Protein AF-A0A255PLA5-F1 (afdb_monomer_lite)

Sequence (132 aa):
MHLSRSEPSGYFLATNGGVGMNFAHRCAHGSPAFSLHLYDERDFPPKDIAILLYSCLAPELFGVALAHMELAGGSEAGAEFVKEMFAARDRAREALLAHLAERRDPDAPCCEAGARSQGREHTCGRSTGSPS

pLDDT: mean 73.75, std 20.61, range [28.98, 97.69]

Radius of gyration: 19.81 Å; chains: 1; bounding box: 60×33×54 Å

Structure (mmCIF, N/CA/C/O backbone):
data_AF-A0A255PLA5-F1
#
_entry.id   AF-A0A255PLA5-F1
#
loop_
_atom_site.group_PDB
_atom_site.id
_atom_site.type_symbol
_atom_site.label_atom_id
_atom_site.label_alt_id
_atom_site.label_comp_id
_atom_site.label_asym_id
_atom_site.label_entity_id
_atom_site.label_seq_id
_atom_site.pdbx_PDB_ins_code
_atom_site.Cartn_x
_atom_site.Cartn_y
_atom_site.Cartn_z
_atom_site.occupancy
_atom_site.B_iso_or_equiv
_atom_site.auth_seq_id
_atom_site.auth_comp_id
_atom_site.auth_asym_id
_atom_site.auth_atom_id
_atom_site.pdbx_PDB_model_num
ATOM 1 N N . MET A 1 1 ? -16.011 -12.693 -17.693 1.00 34.03 1 MET A N 1
ATOM 2 C CA . MET A 1 1 ? -15.014 -11.810 -17.054 1.00 34.03 1 MET A CA 1
ATOM 3 C C . MET A 1 1 ? -13.641 -12.341 -17.436 1.00 34.03 1 MET A C 1
ATOM 5 O O . MET A 1 1 ? -13.256 -13.393 -16.951 1.00 34.03 1 MET A O 1
ATOM 9 N N . HIS A 1 2 ? -12.983 -11.717 -18.413 1.00 28.98 2 HIS A N 1
ATOM 10 C CA . HIS A 1 2 ? -11.664 -12.149 -18.880 1.00 28.98 2 HIS A CA 1
ATOM 11 C C . HIS A 1 2 ? -10.612 -11.565 -17.930 1.00 28.98 2 HIS A C 1
ATOM 13 O O . HIS A 1 2 ? -10.473 -10.348 -17.852 1.00 28.98 2 HIS A O 1
ATOM 19 N N . LEU A 1 3 ? -9.904 -12.415 -17.188 1.00 29.64 3 LEU A N 1
ATOM 20 C CA . LEU A 1 3 ? -8.711 -12.011 -16.445 1.00 29.64 3 LEU A CA 1
ATOM 21 C C . LEU A 1 3 ? -7.558 -11.919 -17.449 1.00 29.64 3 LEU A C 1
ATOM 23 O O . LEU A 1 3 ? -6.970 -12.930 -17.826 1.00 29.64 3 LEU A O 1
ATOM 27 N N . SER A 1 4 ? -7.285 -10.719 -17.955 1.00 36.41 4 SER A N 1
ATOM 28 C CA . SER A 1 4 ? -6.067 -10.445 -18.717 1.00 36.41 4 SER A CA 1
ATOM 29 C C . SER A 1 4 ? -4.919 -10.230 -17.736 1.00 36.41 4 SER A C 1
ATOM 31 O O . SER A 1 4 ? -4.997 -9.346 -16.883 1.00 36.41 4 SER A O 1
ATOM 33 N N . ARG A 1 5 ? -3.860 -11.032 -17.859 1.00 42.69 5 ARG A N 1
ATOM 34 C CA . ARG A 1 5 ? -2.615 -10.875 -17.101 1.00 42.69 5 ARG A CA 1
ATOM 35 C C . ARG A 1 5 ? -1.985 -9.534 -17.507 1.00 42.69 5 ARG A C 1
ATOM 37 O O . ARG A 1 5 ? -1.457 -9.417 -18.607 1.00 42.69 5 ARG A O 1
ATOM 44 N N . SER A 1 6 ? -2.136 -8.504 -16.678 1.00 45.19 6 SER A N 1
ATOM 45 C CA . SER A 1 6 ? -1.539 -7.187 -16.911 1.00 45.19 6 SER A CA 1
ATOM 46 C C . SER A 1 6 ? -0.197 -7.124 -16.191 1.00 45.19 6 SER A C 1
ATOM 48 O O . SER A 1 6 ? -0.165 -7.112 -14.961 1.00 45.19 6 SER A O 1
ATOM 50 N N . GLU A 1 7 ? 0.902 -7.091 -16.936 1.00 47.72 7 GLU A N 1
ATOM 51 C CA . GLU A 1 7 ? 2.220 -6.829 -16.358 1.00 47.72 7 GLU A CA 1
ATOM 52 C C . GLU A 1 7 ? 2.336 -5.329 -16.028 1.00 47.72 7 GLU A C 1
ATOM 54 O O . GLU A 1 7 ? 2.035 -4.487 -16.882 1.00 47.72 7 GLU A O 1
ATOM 59 N N . PRO A 1 8 ? 2.714 -4.943 -14.797 1.00 46.84 8 PRO A N 1
ATOM 60 C CA . PRO A 1 8 ? 2.966 -3.544 -14.476 1.00 46.84 8 PRO A CA 1
ATOM 61 C C . PRO A 1 8 ? 4.196 -3.028 -15.226 1.00 46.84 8 PRO A C 1
ATOM 63 O O . PRO A 1 8 ? 5.148 -3.762 -15.472 1.00 46.84 8 PRO A O 1
ATOM 66 N N . SER A 1 9 ? 4.242 -1.719 -15.485 1.00 52.19 9 SER A N 1
ATOM 67 C CA . SER A 1 9 ? 5.386 -1.042 -16.122 1.00 52.19 9 SER A CA 1
ATOM 68 C C . SER A 1 9 ? 6.676 -1.027 -15.275 1.00 52.19 9 SER A C 1
ATOM 70 O O . SER A 1 9 ? 7.675 -0.433 -15.670 1.00 52.19 9 SER A O 1
ATOM 72 N N . GLY A 1 10 ? 6.655 -1.661 -14.101 1.00 48.09 10 GLY A N 1
ATOM 73 C CA . GLY A 1 10 ? 7.761 -1.806 -13.161 1.00 48.09 10 GLY A CA 1
ATOM 74 C C . GLY A 1 10 ? 7.214 -2.209 -11.794 1.00 48.09 10 GLY A C 1
ATOM 75 O O . GLY A 1 10 ? 6.350 -1.517 -11.255 1.00 48.09 10 GLY A O 1
ATOM 76 N N . TYR A 1 11 ? 7.677 -3.331 -11.247 1.00 49.59 11 TYR A N 1
ATOM 77 C CA . TYR A 1 11 ? 7.359 -3.752 -9.884 1.00 49.59 11 TYR A CA 1
ATOM 78 C C . TYR A 1 11 ? 8.604 -3.606 -9.008 1.00 49.59 11 TYR A C 1
ATOM 80 O O . TYR A 1 11 ? 9.718 -3.896 -9.442 1.00 49.59 11 TYR A O 1
ATOM 88 N N . PHE A 1 12 ? 8.412 -3.144 -7.776 1.00 45.91 12 PHE A N 1
ATOM 89 C CA . PHE A 1 12 ? 9.437 -3.177 -6.739 1.00 45.91 12 PHE A CA 1
ATOM 90 C C . PHE A 1 12 ? 9.125 -4.343 -5.795 1.00 45.91 12 PHE A C 1
ATOM 92 O O . PHE A 1 12 ? 8.002 -4.419 -5.298 1.00 45.91 12 PHE A O 1
ATOM 99 N N . LEU A 1 13 ? 10.079 -5.257 -5.585 1.00 49.34 13 LEU A N 1
ATOM 100 C CA . LEU A 1 13 ? 9.915 -6.434 -4.724 1.00 49.34 13 LEU A CA 1
ATOM 101 C C . LEU A 1 13 ? 10.303 -6.117 -3.275 1.00 49.34 13 LEU A C 1
ATOM 103 O O . LEU A 1 13 ? 11.430 -5.715 -3.002 1.00 49.34 13 LEU A O 1
ATOM 107 N N . ALA A 1 14 ? 9.394 -6.383 -2.344 1.00 52.66 14 ALA A N 1
ATOM 108 C CA . ALA A 1 14 ? 9.645 -6.461 -0.912 1.00 52.66 14 ALA A CA 1
ATOM 109 C C . ALA A 1 14 ? 9.312 -7.884 -0.430 1.00 52.66 14 ALA A C 1
ATOM 111 O O . ALA A 1 14 ? 8.147 -8.265 -0.442 1.00 52.66 14 ALA A O 1
ATOM 112 N N . THR A 1 15 ? 10.335 -8.650 -0.035 1.00 58.88 15 THR A N 1
ATOM 113 C CA . THR A 1 15 ? 10.335 -10.014 0.555 1.00 58.88 15 THR A CA 1
ATOM 114 C C . THR A 1 15 ? 9.446 -11.094 -0.091 1.00 58.88 15 THR A C 1
ATOM 116 O O . THR A 1 15 ? 9.996 -12.108 -0.472 1.00 58.88 15 THR A O 1
ATOM 119 N N . ASN A 1 16 ? 8.127 -10.908 -0.231 1.00 64.12 16 ASN A N 1
ATOM 120 C CA . ASN A 1 16 ? 7.173 -11.822 -0.893 1.00 64.12 16 ASN A CA 1
ATOM 121 C C . ASN A 1 16 ? 6.027 -11.100 -1.632 1.00 64.12 16 ASN A C 1
ATOM 123 O O . ASN A 1 16 ? 5.006 -11.690 -1.987 1.00 64.12 16 ASN A O 1
ATOM 127 N N . GLY A 1 17 ? 6.167 -9.800 -1.870 1.00 75.00 17 GLY A N 1
ATOM 128 C CA . GLY A 1 17 ? 5.191 -9.026 -2.617 1.00 75.00 17 GLY A CA 1
ATOM 129 C C . GLY A 1 17 ? 5.828 -7.843 -3.320 1.00 75.00 17 GLY A C 1
ATOM 130 O O . GLY A 1 17 ? 6.984 -7.505 -3.091 1.00 75.00 17 GLY A O 1
ATOM 131 N N . GLY A 1 18 ? 5.080 -7.201 -4.201 1.00 80.44 18 GLY A N 1
ATOM 132 C CA . GLY A 1 18 ? 5.521 -5.985 -4.857 1.00 80.44 18 GLY A CA 1
ATOM 133 C C 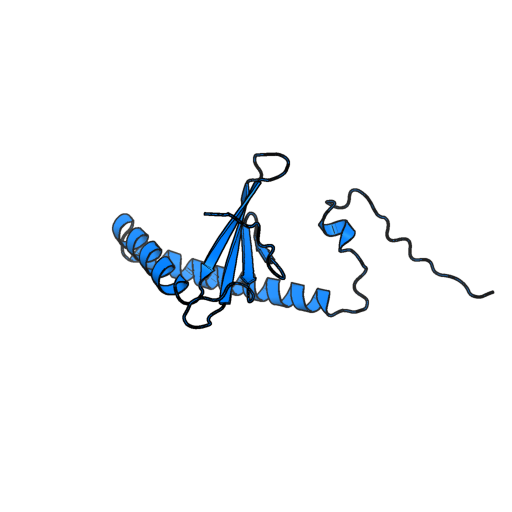. GLY A 1 18 ? 4.361 -5.080 -5.203 1.00 80.44 18 GLY A C 1
ATOM 134 O O . GLY A 1 18 ? 3.223 -5.525 -5.335 1.00 80.44 18 GLY A O 1
ATOM 135 N N . VAL A 1 19 ? 4.647 -3.792 -5.350 1.00 87.00 19 VAL A N 1
ATOM 136 C CA . VAL A 1 19 ? 3.659 -2.825 -5.824 1.00 87.00 19 VAL A CA 1
ATOM 137 C C . VAL A 1 19 ? 4.252 -1.962 -6.927 1.00 87.00 19 VAL A C 1
ATOM 139 O O . VAL A 1 19 ? 5.414 -1.561 -6.866 1.00 87.00 19 VAL A O 1
ATOM 142 N N . GLY A 1 20 ? 3.446 -1.692 -7.948 1.00 86.81 20 GLY A N 1
ATOM 143 C CA . GLY A 1 20 ? 3.768 -0.775 -9.035 1.00 86.81 20 GLY A CA 1
ATOM 144 C C . GLY A 1 20 ? 2.567 0.086 -9.407 1.00 86.81 20 GLY A C 1
ATOM 145 O O . GLY A 1 20 ? 1.424 -0.269 -9.131 1.00 86.81 20 GLY A O 1
ATOM 146 N N . MET A 1 21 ? 2.815 1.222 -10.054 1.00 87.62 21 MET A N 1
ATOM 147 C CA . MET A 1 21 ? 1.746 2.027 -10.647 1.00 87.62 21 MET A CA 1
ATOM 148 C C . MET A 1 21 ? 1.430 1.504 -12.046 1.00 87.62 21 MET A C 1
ATOM 150 O O . MET A 1 21 ? 2.327 1.323 -12.866 1.00 87.62 21 MET A O 1
ATOM 154 N N . ASN A 1 22 ? 0.149 1.306 -12.335 1.00 86.31 22 ASN A N 1
ATOM 155 C CA . ASN A 1 22 ? -0.364 0.942 -13.643 1.00 86.31 22 ASN A CA 1
ATOM 156 C C . ASN A 1 22 ? -1.199 2.098 -14.211 1.00 86.31 22 ASN A C 1
ATOM 158 O O . ASN A 1 22 ? -2.291 2.413 -13.733 1.00 86.31 22 ASN A O 1
ATOM 162 N N . PHE A 1 23 ? -0.667 2.740 -15.250 1.00 87.06 23 PHE A N 1
ATOM 163 C CA . PHE A 1 23 ? -1.293 3.892 -15.903 1.00 87.06 23 PHE A CA 1
ATOM 164 C C . PHE A 1 23 ? -2.212 3.517 -17.072 1.00 87.06 23 PHE A C 1
ATOM 166 O O . PHE A 1 23 ? -2.937 4.387 -17.565 1.00 87.06 23 PHE A O 1
ATOM 173 N N . ALA A 1 24 ? -2.185 2.254 -17.509 1.00 86.75 24 ALA A N 1
ATOM 174 C CA . ALA A 1 24 ? -3.048 1.740 -18.569 1.00 86.75 24 ALA A CA 1
ATOM 175 C C . ALA A 1 24 ? -4.462 1.441 -18.047 1.00 86.75 24 ALA A C 1
ATOM 177 O O . ALA A 1 24 ? -5.444 1.667 -18.751 1.00 86.75 24 ALA A O 1
ATOM 178 N N . HIS A 1 25 ? -4.579 1.003 -16.790 1.00 83.81 25 HIS A N 1
ATOM 179 C CA . HIS A 1 25 ? -5.861 0.717 -16.146 1.00 83.81 25 HIS A CA 1
ATOM 180 C C . HIS A 1 25 ? -6.259 1.849 -15.202 1.00 83.81 25 HIS A C 1
ATOM 182 O O . HIS A 1 25 ? -5.887 1.869 -14.029 1.00 83.81 25 HIS A O 1
ATOM 188 N N . ARG A 1 26 ? -7.030 2.804 -15.725 1.00 87.62 26 ARG A N 1
ATOM 189 C CA . ARG A 1 26 ? -7.550 3.939 -14.953 1.00 87.62 26 ARG A CA 1
ATOM 190 C C . ARG A 1 26 ? -8.960 3.669 -14.444 1.00 87.62 26 ARG A C 1
ATOM 192 O O . ARG A 1 26 ? -9.731 2.966 -15.094 1.00 87.62 26 ARG A O 1
ATOM 199 N N . CYS A 1 27 ? -9.302 4.245 -13.296 1.00 84.81 27 CYS A N 1
ATOM 200 C CA . CYS A 1 27 ? -10.687 4.281 -12.833 1.00 84.81 27 CYS A CA 1
ATOM 201 C C . CYS A 1 27 ? -11.507 5.312 -13.634 1.00 84.81 27 CYS A C 1
ATOM 203 O O . CYS A 1 27 ? -10.951 6.114 -14.387 1.00 84.81 27 CYS A O 1
ATOM 205 N N . ALA A 1 28 ? -12.827 5.348 -13.423 1.00 83.56 28 ALA A N 1
ATOM 206 C CA . ALA A 1 28 ? -13.719 6.327 -14.058 1.00 83.56 28 ALA A CA 1
ATOM 207 C C . ALA A 1 28 ? -13.345 7.795 -13.755 1.00 83.56 28 ALA A C 1
ATOM 209 O O . ALA A 1 28 ? -13.621 8.681 -14.556 1.00 83.56 28 ALA A O 1
ATOM 210 N N . HIS A 1 29 ? -12.662 8.052 -12.636 1.00 85.19 29 HIS A N 1
ATOM 211 C CA . HIS A 1 29 ? -12.158 9.376 -12.251 1.00 85.19 29 HIS A CA 1
ATOM 212 C C . HIS A 1 29 ? -10.779 9.707 -12.863 1.00 85.19 29 HIS A C 1
ATOM 214 O O . HIS A 1 29 ? -10.185 10.733 -12.544 1.00 85.19 29 HIS A O 1
ATOM 220 N N . GLY A 1 30 ? -10.232 8.830 -13.715 1.00 87.25 30 GLY A N 1
ATOM 221 C CA . GLY A 1 30 ? -8.953 9.022 -14.405 1.00 87.25 30 GLY A CA 1
ATOM 222 C C . GLY A 1 30 ? -7.704 8.670 -13.589 1.00 87.25 30 GLY A C 1
ATOM 223 O O . GLY A 1 30 ? -6.589 8.757 -14.118 1.00 87.25 30 GLY A O 1
ATOM 224 N N . SER A 1 31 ? -7.859 8.249 -12.330 1.00 89.50 31 SER A N 1
ATOM 225 C CA . SER A 1 31 ? -6.744 7.857 -11.463 1.00 89.50 31 SER A CA 1
ATOM 226 C C . SER A 1 31 ? -6.133 6.515 -11.897 1.00 89.50 31 SER A C 1
ATOM 228 O O . SER A 1 31 ? -6.877 5.624 -12.315 1.00 89.50 31 SER A O 1
ATOM 230 N N . PRO A 1 32 ? -4.800 6.346 -11.809 1.00 90.62 32 PRO A N 1
ATOM 231 C CA . PRO A 1 32 ? -4.136 5.076 -12.111 1.00 90.62 32 PRO A CA 1
ATOM 232 C C . PRO A 1 32 ? -4.488 3.979 -11.090 1.00 90.62 32 PRO A C 1
ATOM 234 O O . PRO A 1 32 ? -5.023 4.254 -10.013 1.00 90.62 32 PRO A O 1
ATOM 237 N N . ALA A 1 33 ? -4.157 2.731 -11.408 1.00 91.06 33 ALA A N 1
ATOM 238 C CA . ALA A 1 33 ? -4.248 1.614 -10.472 1.00 91.06 33 ALA A CA 1
ATOM 239 C C . ALA A 1 33 ? -2.888 1.298 -9.841 1.00 91.06 33 ALA A C 1
ATOM 241 O O . ALA A 1 33 ? -1.846 1.474 -10.464 1.00 91.06 33 ALA A O 1
ATOM 242 N N . PHE A 1 34 ? -2.898 0.786 -8.618 1.00 89.31 34 PHE A N 1
ATOM 243 C CA . PHE A 1 34 ? -1.808 -0.006 -8.070 1.00 89.31 34 PHE A CA 1
ATOM 244 C C . PHE A 1 34 ? -1.895 -1.424 -8.640 1.00 89.31 34 PHE A C 1
ATOM 246 O O . PHE A 1 34 ? -2.971 -2.016 -8.661 1.00 89.31 34 PHE A O 1
ATOM 253 N N . SER A 1 35 ? -0.768 -1.968 -9.083 1.00 90.06 35 SER A N 1
ATOM 254 C CA . SER A 1 35 ? -0.588 -3.389 -9.371 1.00 90.06 35 SER A CA 1
ATOM 255 C C . SER A 1 35 ? 0.116 -4.008 -8.179 1.00 90.06 35 SER A C 1
ATOM 257 O O . SER A 1 35 ? 1.295 -3.736 -7.956 1.00 90.06 35 SER A O 1
ATOM 259 N N . LEU A 1 36 ? -0.624 -4.768 -7.382 1.00 87.88 36 LEU A N 1
ATOM 260 C CA . LEU A 1 36 ? -0.132 -5.480 -6.210 1.00 87.88 36 LEU A CA 1
ATOM 261 C C . LEU A 1 36 ? 0.187 -6.909 -6.634 1.00 87.88 36 LEU A C 1
ATOM 263 O O . LEU A 1 36 ? -0.689 -7.593 -7.147 1.00 87.88 36 LEU A O 1
ATOM 267 N N . HIS A 1 37 ? 1.416 -7.352 -6.426 1.00 85.25 37 HIS A N 1
ATOM 268 C CA . HIS A 1 37 ? 1.866 -8.708 -6.717 1.00 85.25 37 HIS A CA 1
ATOM 269 C C . HIS A 1 37 ? 2.151 -9.411 -5.403 1.00 85.25 37 HIS A C 1
ATOM 271 O O . HIS A 1 37 ? 2.839 -8.855 -4.547 1.00 85.25 37 HIS A O 1
ATOM 277 N N . LEU A 1 38 ? 1.620 -10.614 -5.240 1.00 83.50 38 LEU A N 1
ATOM 278 C CA . LEU A 1 38 ? 1.901 -11.490 -4.112 1.00 83.50 38 LEU A CA 1
ATOM 279 C C . LEU A 1 38 ? 2.522 -12.763 -4.671 1.00 83.50 38 LEU A C 1
ATOM 281 O O . LEU A 1 38 ? 1.919 -13.416 -5.523 1.00 83.50 38 LEU A O 1
ATOM 285 N N . TYR A 1 39 ? 3.712 -13.105 -4.193 1.00 81.38 39 TYR A N 1
ATOM 286 C CA . TYR A 1 39 ? 4.439 -14.284 -4.638 1.00 81.38 39 TYR A CA 1
ATOM 287 C C . TYR A 1 39 ? 4.288 -15.387 -3.590 1.00 81.38 39 TYR A C 1
ATOM 289 O O . TYR A 1 39 ? 4.628 -15.193 -2.424 1.00 81.38 39 TYR A O 1
ATOM 297 N N . ASP A 1 40 ? 3.760 -16.541 -3.998 1.00 77.94 40 ASP A N 1
ATOM 298 C CA . ASP A 1 40 ? 3.787 -17.754 -3.178 1.00 77.94 40 ASP A CA 1
ATOM 299 C C . ASP A 1 40 ? 5.021 -18.584 -3.543 1.00 77.94 40 ASP A C 1
ATOM 301 O O . ASP A 1 40 ? 5.078 -19.204 -4.608 1.00 77.94 40 ASP A O 1
ATOM 305 N N . GLU A 1 41 ? 6.016 -18.579 -2.656 1.00 72.00 41 GLU A N 1
ATOM 306 C CA . GLU A 1 41 ? 7.279 -19.310 -2.821 1.00 72.00 41 GLU A CA 1
ATOM 307 C C . GLU A 1 41 ? 7.153 -20.822 -2.563 1.00 72.00 41 GLU A C 1
ATOM 309 O O . GLU A 1 41 ? 8.118 -21.560 -2.757 1.00 72.00 41 GLU A O 1
ATOM 314 N N . ARG A 1 42 ? 5.988 -21.315 -2.116 1.00 71.25 42 ARG A N 1
ATOM 315 C CA . ARG A 1 42 ? 5.804 -22.741 -1.780 1.00 71.25 42 ARG A CA 1
ATOM 316 C C . ARG A 1 42 ? 5.726 -23.654 -3.004 1.00 71.25 42 ARG A C 1
ATOM 318 O O . ARG A 1 42 ? 5.985 -24.847 -2.875 1.00 71.25 42 ARG A O 1
ATOM 325 N N . ASP A 1 43 ? 5.389 -23.103 -4.166 1.00 63.97 43 ASP A N 1
ATOM 326 C CA . ASP A 1 43 ? 5.284 -23.825 -5.434 1.00 63.97 43 ASP A CA 1
ATOM 327 C C . ASP A 1 43 ? 6.415 -23.412 -6.394 1.00 63.97 43 ASP A C 1
ATOM 329 O O . ASP A 1 43 ? 6.826 -22.253 -6.417 1.00 63.97 43 ASP A O 1
ATOM 333 N N . PHE A 1 44 ? 6.901 -24.341 -7.228 1.00 56.50 44 PHE A N 1
ATOM 334 C CA . PHE A 1 44 ? 7.827 -24.027 -8.324 1.00 56.50 44 PHE A CA 1
ATOM 335 C C . PHE A 1 44 ? 7.184 -24.330 -9.693 1.00 56.50 44 PHE A C 1
ATOM 337 O O . PHE A 1 44 ? 6.836 -25.487 -9.947 1.00 56.50 44 PHE A O 1
ATOM 344 N N . PRO A 1 45 ? 7.048 -23.336 -10.597 1.00 67.06 45 PRO A N 1
ATOM 345 C CA . PRO A 1 45 ? 7.456 -21.936 -10.431 1.00 67.06 45 PRO A CA 1
ATOM 346 C C . PRO A 1 45 ? 6.561 -21.172 -9.431 1.00 67.06 45 PRO A C 1
ATOM 348 O 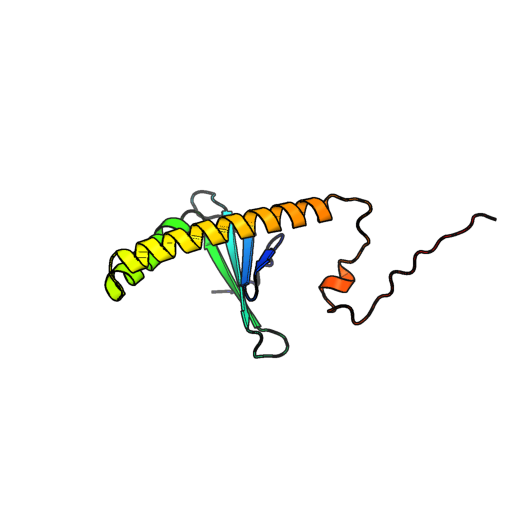O . PRO A 1 45 ? 5.388 -21.534 -9.287 1.00 67.06 45 PRO A O 1
ATOM 351 N N . PRO A 1 46 ? 7.087 -20.116 -8.772 1.00 70.81 46 PRO A N 1
ATOM 352 C CA . PRO A 1 46 ? 6.326 -19.331 -7.806 1.00 70.81 46 PRO A CA 1
ATOM 353 C C . PRO A 1 46 ? 5.058 -18.770 -8.443 1.00 70.81 46 PRO A C 1
ATOM 355 O O . PRO A 1 46 ? 5.074 -18.238 -9.560 1.00 70.81 46 PRO A O 1
ATOM 358 N N . LYS A 1 47 ? 3.939 -18.913 -7.731 1.00 79.56 47 LYS A N 1
ATOM 359 C CA . LYS A 1 47 ? 2.651 -18.386 -8.183 1.00 79.56 47 LYS A CA 1
ATOM 360 C C . LYS A 1 47 ? 2.601 -16.896 -7.876 1.00 79.56 47 LYS A C 1
ATOM 362 O O . LYS A 1 47 ? 2.702 -16.502 -6.720 1.00 79.56 47 LYS A O 1
ATOM 367 N N . ASP A 1 48 ? 2.427 -16.093 -8.920 1.00 82.38 48 ASP A N 1
ATOM 368 C CA . ASP A 1 48 ? 2.165 -14.658 -8.809 1.00 82.38 48 ASP A CA 1
ATOM 369 C C . ASP A 1 48 ? 0.654 -14.411 -8.832 1.00 82.38 48 ASP A C 1
ATOM 371 O O . ASP A 1 48 ? -0.035 -14.761 -9.798 1.00 82.38 48 ASP A O 1
ATOM 375 N N . ILE A 1 49 ? 0.148 -13.809 -7.760 1.00 83.06 49 ILE A N 1
ATOM 376 C CA . ILE A 1 49 ? -1.212 -13.296 -7.673 1.00 83.06 49 ILE A CA 1
ATOM 377 C C . ILE A 1 49 ? -1.140 -11.779 -7.833 1.00 83.06 49 ILE A C 1
ATOM 379 O O . ILE A 1 49 ? -0.751 -11.062 -6.910 1.00 83.06 49 ILE A O 1
ATOM 383 N N . ALA A 1 50 ? -1.569 -11.300 -9.001 1.00 85.31 50 ALA A N 1
ATOM 384 C CA . ALA A 1 50 ? -1.648 -9.880 -9.309 1.00 85.31 50 ALA A CA 1
ATOM 385 C C . ALA A 1 50 ? -3.060 -9.329 -9.042 1.00 85.31 50 ALA A C 1
ATOM 387 O O . ALA A 1 50 ? -4.052 -9.840 -9.569 1.00 85.31 50 ALA A O 1
ATOM 388 N N . ILE A 1 51 ? -3.150 -8.257 -8.255 1.00 88.44 51 ILE A N 1
ATOM 389 C CA . ILE A 1 51 ? -4.384 -7.538 -7.926 1.00 88.44 51 ILE A CA 1
ATOM 390 C C . ILE A 1 51 ? -4.246 -6.096 -8.413 1.00 88.44 51 ILE A C 1
ATOM 392 O O . ILE A 1 51 ? -3.310 -5.390 -8.038 1.00 88.44 51 ILE A O 1
ATOM 396 N N . LEU A 1 52 ? -5.206 -5.637 -9.217 1.00 89.69 52 LEU A N 1
ATOM 397 C CA . LEU A 1 52 ? -5.325 -4.225 -9.570 1.00 89.69 52 LEU A CA 1
ATOM 398 C C . LEU A 1 52 ? -6.224 -3.516 -8.556 1.00 89.69 52 LEU A C 1
ATOM 400 O O . LEU A 1 52 ? -7.403 -3.840 -8.430 1.00 89.69 52 LEU A O 1
ATOM 404 N N . LEU A 1 53 ? -5.674 -2.522 -7.865 1.00 91.12 53 LEU A N 1
ATOM 405 C CA . LEU A 1 53 ? -6.395 -1.682 -6.915 1.00 91.12 53 LEU A CA 1
ATOM 406 C C . LEU A 1 53 ? -6.352 -0.232 -7.387 1.00 91.12 53 LEU A C 1
ATOM 408 O O . LEU A 1 53 ? -5.300 0.399 -7.367 1.00 91.12 53 LEU A O 1
ATOM 412 N N . TYR A 1 54 ? -7.487 0.329 -7.802 1.00 92.50 54 TYR A N 1
ATOM 413 C CA . TYR A 1 54 ? -7.536 1.736 -8.201 1.00 92.50 54 TYR A CA 1
ATOM 414 C C . TYR A 1 54 ? -7.089 2.654 -7.064 1.00 92.50 54 TYR A C 1
ATOM 416 O O . TYR A 1 54 ? -7.550 2.511 -5.930 1.00 92.50 54 TYR A O 1
ATOM 424 N N . SER A 1 55 ? -6.230 3.631 -7.367 1.00 91.06 55 SER A N 1
ATOM 425 C CA . SER A 1 55 ? -5.646 4.479 -6.325 1.00 91.06 55 SER A CA 1
ATOM 426 C C . SER A 1 55 ? -6.682 5.320 -5.580 1.00 91.06 55 SER A C 1
ATOM 428 O O . SER A 1 55 ? -6.476 5.638 -4.415 1.00 91.06 55 SER A O 1
ATOM 430 N N . CYS A 1 56 ? -7.818 5.629 -6.213 1.00 92.00 56 CYS A N 1
ATOM 431 C CA . CYS A 1 56 ? -8.931 6.327 -5.573 1.00 92.00 56 CYS A CA 1
ATOM 432 C C . CYS A 1 56 ? -9.688 5.466 -4.549 1.00 92.00 56 CYS A C 1
ATOM 434 O O . CYS A 1 56 ? -10.279 6.021 -3.635 1.00 92.00 56 CYS A O 1
ATOM 436 N N . LEU A 1 57 ? -9.672 4.135 -4.692 1.00 91.25 57 LEU A N 1
ATOM 437 C CA . LEU A 1 57 ? -10.334 3.201 -3.768 1.00 91.25 57 LEU A CA 1
ATOM 438 C C . LEU A 1 57 ? -9.393 2.698 -2.671 1.00 91.25 57 LEU A C 1
ATOM 440 O O . LEU A 1 57 ? -9.843 2.180 -1.653 1.00 91.25 57 LEU A O 1
ATOM 444 N N . ALA A 1 58 ? -8.083 2.841 -2.867 1.00 91.50 58 ALA A N 1
ATOM 445 C CA . ALA A 1 58 ? -7.097 2.356 -1.916 1.00 91.50 58 ALA A CA 1
ATOM 446 C C . ALA A 1 58 ? -7.269 2.940 -0.497 1.00 91.50 58 ALA A C 1
ATOM 448 O O . ALA A 1 58 ? -7.237 2.148 0.443 1.00 91.50 58 ALA A O 1
ATOM 449 N N . PRO A 1 59 ? -7.508 4.257 -0.295 1.00 92.44 59 PRO A N 1
ATOM 450 C CA . PRO A 1 59 ? -7.693 4.806 1.049 1.00 92.44 59 PRO A CA 1
ATOM 451 C C . PRO A 1 59 ? -8.871 4.179 1.797 1.00 92.44 59 PRO A C 1
ATOM 453 O O . PRO A 1 59 ? -8.741 3.862 2.976 1.00 92.44 59 PRO A O 1
ATOM 456 N N . GLU A 1 60 ? -9.996 3.958 1.112 1.00 93.25 60 GLU A N 1
ATOM 457 C CA . GLU A 1 60 ? -11.180 3.331 1.708 1.00 93.25 60 GLU A CA 1
ATOM 458 C C . GLU A 1 60 ? -10.886 1.887 2.120 1.00 93.25 60 GLU A C 1
ATOM 460 O O . GLU A 1 60 ? -11.174 1.494 3.248 1.00 93.25 60 GLU A O 1
ATOM 465 N N . LEU A 1 61 ? -10.241 1.112 1.241 1.00 92.88 61 LEU A N 1
ATOM 466 C CA . LEU A 1 61 ? -9.894 -0.278 1.529 1.00 92.88 61 LEU A CA 1
ATOM 467 C C . LEU A 1 61 ? -8.927 -0.396 2.719 1.00 92.88 61 LEU A C 1
ATOM 469 O O . LEU A 1 61 ? -9.139 -1.224 3.606 1.00 92.88 61 LEU A O 1
ATOM 473 N N . PHE A 1 62 ? -7.889 0.444 2.768 1.00 92.38 62 PHE A N 1
ATOM 474 C CA . PHE A 1 62 ? -6.955 0.464 3.896 1.00 92.38 62 PHE A CA 1
ATOM 475 C C . PHE A 1 62 ? -7.622 0.947 5.190 1.00 92.38 62 PHE A C 1
ATOM 477 O O . PHE A 1 62 ? -7.330 0.410 6.257 1.00 92.38 62 PHE A O 1
ATOM 484 N N . GLY A 1 63 ? -8.557 1.898 5.105 1.00 94.31 63 GLY A N 1
ATOM 485 C CA . GLY A 1 63 ? -9.357 2.341 6.247 1.00 94.31 63 GLY A CA 1
ATOM 486 C C . GLY A 1 63 ? -10.233 1.227 6.824 1.00 94.31 63 GLY A C 1
ATOM 487 O O . GLY A 1 63 ? -10.276 1.050 8.039 1.00 94.31 63 GLY A O 1
ATOM 488 N N . VAL A 1 64 ? -10.875 0.422 5.971 1.00 95.31 64 VAL A N 1
ATOM 489 C CA . VAL A 1 64 ? -11.665 -0.744 6.407 1.00 95.31 64 VAL A CA 1
ATOM 490 C C . VAL A 1 64 ? -10.781 -1.793 7.087 1.00 95.31 64 VAL A C 1
ATOM 492 O O . VAL A 1 64 ? -11.155 -2.320 8.135 1.00 95.31 64 VAL A O 1
ATOM 495 N N . ALA A 1 65 ? -9.598 -2.075 6.535 1.00 92.00 65 ALA A N 1
ATOM 496 C CA . ALA A 1 65 ? -8.649 -3.000 7.155 1.00 92.00 65 ALA A CA 1
ATOM 497 C C . ALA A 1 65 ? -8.211 -2.521 8.551 1.00 92.00 65 ALA A C 1
ATOM 499 O O . ALA A 1 65 ? -8.229 -3.305 9.500 1.00 92.00 65 ALA A O 1
ATOM 500 N N . LEU A 1 66 ? -7.894 -1.229 8.687 1.00 95.12 66 LEU A N 1
ATOM 501 C CA . LEU A 1 66 ? -7.550 -0.612 9.968 1.00 95.12 66 LEU A CA 1
ATOM 502 C C . LEU A 1 66 ? -8.701 -0.721 10.979 1.00 95.12 66 LEU A C 1
ATOM 504 O O . LEU A 1 66 ? -8.488 -1.173 12.100 1.00 95.12 66 LEU A O 1
ATOM 508 N N . ALA A 1 67 ? -9.929 -0.391 10.571 1.00 94.44 67 ALA A N 1
ATOM 509 C CA . ALA A 1 67 ? -11.104 -0.492 11.436 1.00 94.44 67 ALA A CA 1
ATOM 510 C C . ALA A 1 67 ? -11.334 -1.927 11.946 1.00 94.44 67 ALA A C 1
ATOM 512 O O . ALA A 1 67 ? -11.689 -2.127 13.107 1.00 94.44 67 ALA A O 1
ATOM 513 N N . HIS A 1 68 ? -11.094 -2.943 11.110 1.00 93.81 68 HIS A N 1
ATOM 514 C CA . HIS A 1 68 ? -11.166 -4.343 11.538 1.00 93.81 68 HIS A CA 1
ATOM 515 C C . HIS A 1 68 ? -10.096 -4.707 12.572 1.00 93.81 68 HIS A C 1
ATOM 517 O O . HIS A 1 68 ? -10.397 -5.441 13.515 1.00 93.81 68 HIS A O 1
ATOM 523 N N . MET A 1 69 ? -8.871 -4.197 12.423 1.00 91.56 69 MET A N 1
ATOM 524 C CA . MET A 1 69 ? -7.808 -4.403 13.411 1.00 91.56 69 MET A CA 1
ATOM 525 C C . MET A 1 69 ? -8.153 -3.749 14.746 1.00 91.56 69 MET A C 1
ATOM 527 O O . MET A 1 69 ? -7.994 -4.380 15.788 1.00 91.56 69 MET A O 1
ATOM 531 N N . GLU A 1 70 ? -8.689 -2.528 14.721 1.00 96.88 70 GLU A N 1
ATOM 532 C CA . GLU A 1 70 ? -9.125 -1.832 15.933 1.00 96.88 70 GLU A CA 1
ATOM 533 C C . GLU A 1 70 ? -10.292 -2.542 16.622 1.00 96.88 70 GLU A C 1
ATOM 535 O O . GLU A 1 70 ? -10.303 -2.668 17.845 1.00 96.88 70 GLU A O 1
ATOM 540 N N . LEU A 1 71 ? -11.255 -3.060 15.856 1.00 94.56 71 LEU A N 1
ATOM 541 C CA . LEU A 1 71 ? -12.372 -3.819 16.413 1.00 94.56 71 LEU A CA 1
ATOM 542 C C . LEU A 1 71 ? -11.906 -5.113 17.099 1.00 94.56 71 LEU A C 1
ATOM 544 O O . LEU A 1 71 ? -12.465 -5.499 18.123 1.00 94.56 71 LEU A O 1
ATOM 548 N N . ALA A 1 72 ? -10.903 -5.791 16.535 1.00 95.88 72 ALA A N 1
ATOM 549 C CA . ALA A 1 72 ? -10.410 -7.068 17.047 1.00 95.88 72 ALA A CA 1
ATOM 550 C C . ALA A 1 72 ? -9.379 -6.924 18.182 1.00 95.88 72 ALA A C 1
ATOM 552 O O . ALA A 1 72 ? -9.363 -7.746 19.096 1.00 95.88 72 ALA A O 1
ATOM 553 N N . GLY A 1 73 ? -8.509 -5.912 18.113 1.00 90.81 73 GLY A N 1
ATOM 554 C CA . GLY A 1 73 ? -7.353 -5.735 19.000 1.00 90.81 73 GLY A CA 1
ATOM 555 C C . GLY A 1 73 ? -7.357 -4.445 19.824 1.00 90.81 73 GLY A C 1
ATOM 556 O O . GLY A 1 73 ? -6.410 -4.202 20.568 1.00 90.81 73 GLY A O 1
ATOM 557 N N . GLY A 1 74 ? -8.398 -3.619 19.707 1.00 96.38 74 GLY A N 1
ATOM 558 C CA . GLY A 1 74 ? -8.478 -2.300 20.333 1.00 96.38 74 GLY A CA 1
ATOM 559 C C . GLY A 1 74 ? -7.721 -1.215 19.561 1.00 96.38 74 GLY A C 1
ATOM 560 O O . GLY A 1 74 ? -6.953 -1.481 18.636 1.00 96.38 74 GLY A O 1
ATOM 561 N N . SER A 1 75 ? -7.920 0.042 19.961 1.00 97.19 75 SER A N 1
ATOM 562 C CA . SER A 1 75 ? -7.333 1.207 19.281 1.00 97.19 75 SER A CA 1
ATOM 563 C C . SER A 1 75 ? -5.798 1.209 19.266 1.00 97.19 75 SER A C 1
ATOM 565 O O . SER A 1 75 ? -5.200 1.740 18.335 1.00 97.19 75 SER A O 1
ATOM 567 N N . GLU A 1 76 ? -5.144 0.592 20.256 1.00 97.69 76 GLU A N 1
ATOM 568 C CA . GLU A 1 76 ? -3.679 0.461 20.282 1.00 97.69 76 GLU A CA 1
ATOM 569 C C . GLU A 1 76 ? -3.153 -0.401 19.126 1.00 97.69 76 GLU A C 1
ATOM 571 O O . GLU A 1 76 ? -2.140 -0.052 18.520 1.00 97.69 76 GLU A O 1
ATOM 576 N N . ALA A 1 77 ? -3.864 -1.475 18.758 1.00 94.56 77 ALA A N 1
ATOM 577 C CA . ALA A 1 77 ? -3.490 -2.317 17.623 1.00 94.56 77 ALA A CA 1
ATOM 578 C C . ALA A 1 77 ? -3.561 -1.545 16.296 1.00 94.56 77 ALA A C 1
ATOM 580 O O . ALA A 1 77 ? -2.670 -1.672 15.456 1.00 94.56 77 ALA A O 1
ATOM 581 N N . GLY A 1 78 ? -4.582 -0.697 16.126 1.00 94.44 78 GLY A N 1
ATOM 582 C CA . GLY A 1 78 ? -4.686 0.188 14.964 1.00 94.44 78 GLY A CA 1
ATOM 583 C C . GLY A 1 78 ? -3.566 1.227 14.913 1.00 94.44 78 GLY A C 1
ATOM 584 O O . GLY A 1 78 ? -2.947 1.428 13.866 1.00 94.44 78 GLY A O 1
ATOM 585 N N . ALA A 1 79 ? -3.246 1.842 16.055 1.00 96.81 79 ALA A N 1
ATOM 586 C CA . ALA A 1 79 ? -2.159 2.811 16.153 1.00 96.81 79 ALA A CA 1
ATOM 587 C C . ALA A 1 79 ? -0.793 2.192 15.807 1.00 96.81 79 ALA A C 1
ATOM 589 O O . ALA A 1 79 ? -0.026 2.790 15.044 1.00 96.81 79 ALA A O 1
ATOM 590 N N . GLU A 1 80 ? -0.499 0.990 16.314 1.00 96.38 80 GLU A N 1
ATOM 591 C CA . GLU A 1 80 ? 0.749 0.293 15.991 1.00 96.38 80 GLU A CA 1
ATOM 592 C C . GLU A 1 80 ? 0.796 -0.105 14.511 1.00 96.38 80 GLU A C 1
ATOM 594 O O . GLU A 1 80 ? 1.802 0.144 13.850 1.00 96.38 80 GLU A O 1
ATOM 599 N N . PHE A 1 81 ? -0.308 -0.598 13.941 1.00 94.94 81 PHE A N 1
ATOM 600 C CA . PHE A 1 81 ? -0.374 -0.910 12.512 1.00 94.94 81 PHE A CA 1
ATOM 601 C C . PHE A 1 81 ? -0.091 0.315 11.626 1.00 94.94 81 PHE A C 1
ATOM 603 O O . PHE A 1 81 ? 0.685 0.238 10.672 1.00 94.94 81 PHE A O 1
ATOM 610 N N . VAL A 1 82 ? -0.669 1.479 11.947 1.00 96.50 82 VAL A N 1
ATOM 611 C CA . VAL A 1 82 ? -0.416 2.724 11.200 1.00 96.50 82 VAL A CA 1
ATOM 612 C C . VAL A 1 82 ? 1.048 3.151 11.306 1.00 96.50 82 VAL A C 1
ATOM 614 O O . VAL A 1 82 ? 1.657 3.558 10.312 1.00 96.50 82 VAL A O 1
ATOM 617 N N . LYS A 1 83 ? 1.640 3.035 12.496 1.00 97.12 83 LYS A N 1
ATOM 618 C CA . LYS A 1 83 ? 3.060 3.317 12.723 1.00 97.12 83 LYS A CA 1
ATOM 619 C C . LYS A 1 83 ? 3.958 2.379 11.911 1.00 97.12 83 LYS A C 1
ATOM 621 O O . LYS A 1 83 ? 4.880 2.853 11.242 1.00 97.12 83 LYS A O 1
ATOM 626 N N . GLU A 1 84 ? 3.673 1.079 11.907 1.00 94.88 84 GLU A N 1
ATOM 627 C CA . GLU A 1 84 ? 4.393 0.095 11.092 1.00 94.88 84 GLU A CA 1
ATOM 628 C C . GLU A 1 84 ? 4.250 0.376 9.593 1.00 94.88 84 GLU A C 1
ATOM 630 O O . GLU A 1 84 ? 5.240 0.319 8.859 1.00 94.88 84 GLU A O 1
ATOM 635 N N . MET A 1 85 ? 3.051 0.752 9.138 1.00 92.56 85 MET A N 1
ATOM 636 C CA . MET A 1 85 ? 2.781 1.127 7.750 1.00 92.56 85 MET A CA 1
ATOM 637 C C . MET A 1 85 ? 3.623 2.336 7.318 1.00 92.56 85 MET A C 1
ATOM 639 O O . MET A 1 85 ? 4.207 2.321 6.231 1.00 92.56 85 MET A O 1
ATOM 643 N N . PHE A 1 86 ? 3.750 3.367 8.159 1.00 95.69 86 PHE A N 1
ATOM 644 C CA . PHE A 1 86 ? 4.616 4.511 7.859 1.00 95.69 86 PHE A CA 1
ATOM 645 C C . PHE A 1 86 ? 6.099 4.133 7.834 1.00 95.69 86 PHE A C 1
ATOM 647 O O . PHE A 1 86 ? 6.811 4.534 6.913 1.00 95.69 86 PHE A O 1
ATOM 654 N N . ALA A 1 87 ? 6.555 3.305 8.774 1.00 92.88 87 ALA A N 1
ATOM 655 C CA . ALA A 1 87 ? 7.927 2.809 8.763 1.00 92.88 87 ALA A CA 1
ATOM 656 C C . ALA A 1 87 ? 8.219 1.963 7.506 1.00 92.88 87 ALA A C 1
ATOM 658 O O . ALA A 1 87 ? 9.293 2.068 6.914 1.00 92.88 87 ALA A O 1
ATOM 659 N N . ALA A 1 88 ? 7.263 1.138 7.068 1.00 89.56 88 ALA A N 1
ATOM 660 C CA . ALA A 1 88 ? 7.370 0.353 5.841 1.00 89.56 88 ALA A CA 1
ATOM 661 C C . ALA A 1 88 ? 7.402 1.239 4.588 1.00 89.56 88 ALA A C 1
ATOM 663 O O . ALA A 1 88 ? 8.226 1.001 3.704 1.00 89.56 88 ALA A O 1
ATOM 664 N N . ARG A 1 89 ? 6.571 2.290 4.532 1.00 92.44 89 ARG A N 1
ATOM 665 C CA . ARG A 1 89 ? 6.601 3.302 3.464 1.00 92.44 89 ARG A CA 1
ATOM 666 C C . ARG A 1 89 ? 7.988 3.923 3.333 1.00 92.44 89 ARG A C 1
ATOM 668 O O . ARG A 1 89 ? 8.480 4.052 2.216 1.00 92.44 89 ARG A O 1
ATOM 675 N N . ASP A 1 90 ? 8.601 4.316 4.445 1.00 93.19 90 ASP A N 1
ATOM 676 C CA . ASP A 1 90 ? 9.891 5.010 4.421 1.00 93.19 90 ASP A CA 1
ATOM 677 C C . ASP A 1 90 ? 11.010 4.095 3.908 1.00 93.19 90 ASP A C 1
ATOM 679 O O . ASP A 1 90 ? 11.723 4.476 2.979 1.00 93.19 90 ASP A O 1
ATOM 683 N N . ARG A 1 91 ? 11.062 2.839 4.375 1.00 88.94 91 ARG A N 1
ATOM 684 C CA . ARG A 1 91 ? 11.985 1.826 3.829 1.00 88.94 91 ARG A CA 1
ATOM 685 C C . ARG A 1 91 ? 11.755 1.567 2.338 1.00 88.94 91 ARG A C 1
ATOM 687 O O . ARG A 1 91 ? 12.704 1.511 1.560 1.00 88.94 91 ARG A O 1
ATOM 694 N N . ALA A 1 92 ? 10.496 1.419 1.923 1.00 85.12 92 ALA A N 1
ATOM 695 C CA . ALA A 1 92 ? 10.153 1.182 0.522 1.00 85.12 92 ALA A CA 1
ATOM 696 C C . ALA A 1 92 ? 10.527 2.378 -0.364 1.00 85.12 92 ALA A C 1
ATOM 698 O O . ALA A 1 92 ? 10.995 2.194 -1.485 1.00 85.12 92 ALA A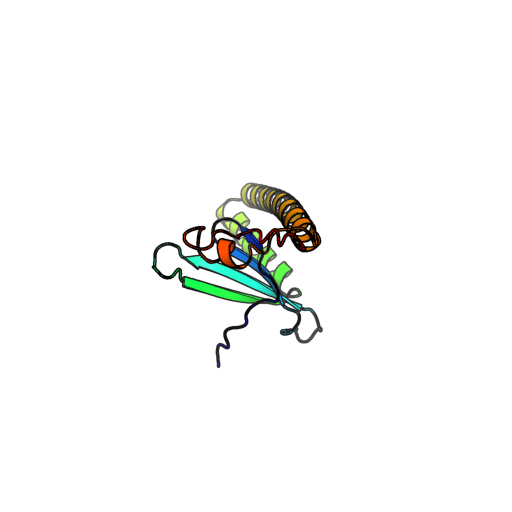 O 1
ATOM 699 N N . ARG A 1 93 ? 10.363 3.607 0.137 1.00 88.88 93 ARG A N 1
ATOM 700 C CA . ARG A 1 93 ? 10.773 4.827 -0.562 1.00 88.88 93 ARG A CA 1
ATOM 701 C C . ARG A 1 93 ? 12.281 4.859 -0.779 1.00 88.88 93 ARG A C 1
ATOM 703 O O . ARG A 1 93 ? 12.709 5.157 -1.889 1.00 88.88 93 ARG A O 1
ATOM 710 N N . GLU A 1 94 ? 13.070 4.584 0.255 1.00 87.69 94 GLU A N 1
ATOM 711 C CA . GLU A 1 94 ? 14.533 4.544 0.150 1.00 87.69 94 GLU A CA 1
ATOM 712 C C . GLU A 1 94 ? 14.986 3.505 -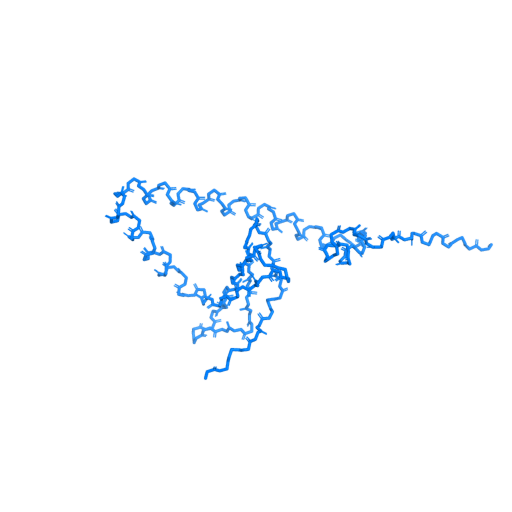0.874 1.00 87.69 94 GLU A C 1
ATOM 714 O O . GLU A 1 94 ? 15.765 3.818 -1.775 1.00 87.69 94 GLU A O 1
ATOM 719 N N . ALA A 1 95 ? 14.426 2.298 -0.805 1.00 83.75 95 ALA A N 1
ATOM 720 C CA . ALA A 1 95 ? 14.769 1.232 -1.733 1.00 83.75 95 ALA A CA 1
ATOM 721 C C . ALA A 1 95 ? 14.318 1.530 -3.175 1.00 83.75 95 ALA A C 1
ATOM 723 O O . ALA A 1 95 ? 15.050 1.248 -4.123 1.00 83.75 95 ALA A O 1
ATOM 724 N N . LEU A 1 96 ? 13.159 2.173 -3.361 1.00 83.50 96 LEU A N 1
ATOM 725 C CA . LEU A 1 96 ? 12.712 2.633 -4.676 1.00 83.50 96 LEU A CA 1
ATOM 726 C C . LEU A 1 96 ? 13.640 3.716 -5.242 1.00 83.50 96 LEU A C 1
ATOM 728 O O . LEU A 1 96 ? 13.948 3.694 -6.431 1.00 83.50 96 LEU A O 1
ATOM 732 N N . LEU A 1 97 ? 14.097 4.658 -4.412 1.00 87.06 97 LEU A N 1
ATOM 733 C CA . LEU A 1 97 ? 15.051 5.689 -4.830 1.00 87.06 97 LEU A CA 1
ATOM 734 C C . LEU A 1 97 ? 16.396 5.080 -5.235 1.00 87.06 97 LEU A C 1
ATOM 736 O O . LEU A 1 97 ? 16.931 5.467 -6.272 1.00 87.06 97 LEU A O 1
ATOM 740 N N . ALA A 1 98 ? 16.903 4.112 -4.468 1.00 82.44 98 ALA A N 1
ATOM 741 C CA . ALA A 1 98 ? 18.114 3.372 -4.814 1.00 82.44 98 ALA A CA 1
ATOM 742 C C . ALA A 1 98 ? 17.952 2.637 -6.155 1.00 82.44 98 ALA A C 1
ATOM 744 O O . ALA A 1 98 ? 18.761 2.822 -7.061 1.00 82.44 98 ALA A O 1
ATOM 745 N N . HIS A 1 99 ? 16.842 1.916 -6.340 1.00 79.38 99 HIS A N 1
ATOM 746 C CA . HIS A 1 99 ? 16.558 1.209 -7.589 1.00 79.38 99 HIS A CA 1
ATOM 747 C C . HIS A 1 99 ? 16.460 2.149 -8.804 1.00 79.38 99 HIS A C 1
ATOM 749 O O . HIS A 1 99 ? 16.938 1.841 -9.897 1.00 79.38 99 HIS A O 1
ATOM 755 N N . LEU A 1 100 ? 15.843 3.322 -8.632 1.00 81.00 100 LEU A N 1
ATOM 756 C CA . LEU A 1 100 ? 15.766 4.337 -9.685 1.00 81.00 100 LEU A CA 1
ATOM 757 C C . LEU A 1 100 ? 17.129 4.966 -9.995 1.00 81.00 100 LEU A C 1
ATOM 759 O O . LEU A 1 100 ? 17.347 5.365 -11.139 1.00 81.00 100 LEU A O 1
ATOM 763 N N . ALA A 1 101 ? 18.021 5.079 -9.008 1.00 80.19 101 ALA A N 1
ATOM 764 C CA . ALA A 1 101 ? 19.382 5.560 -9.212 1.00 80.19 101 ALA A CA 1
ATOM 765 C C . ALA A 1 101 ? 20.214 4.545 -10.012 1.00 80.19 101 ALA A C 1
ATOM 767 O O . ALA A 1 10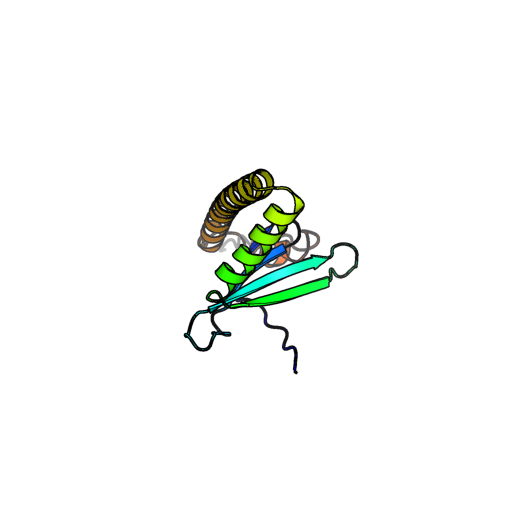1 ? 20.828 4.933 -11.001 1.00 80.19 101 ALA A O 1
ATOM 768 N N . GLU A 1 102 ? 20.144 3.255 -9.666 1.00 74.62 102 GLU A N 1
ATOM 769 C CA . GLU A 1 102 ? 20.815 2.164 -10.394 1.00 74.62 102 GLU A CA 1
ATOM 770 C C . GLU A 1 102 ? 20.379 2.090 -11.863 1.00 74.62 102 GLU A C 1
ATOM 772 O O . GLU A 1 102 ? 21.209 1.989 -12.758 1.00 74.62 102 GLU A O 1
ATOM 777 N N . ARG A 1 103 ? 19.073 2.204 -12.143 1.00 69.25 103 ARG A N 1
ATOM 778 C CA . ARG A 1 103 ? 18.549 2.184 -13.523 1.00 69.25 103 ARG A CA 1
ATOM 779 C C . ARG A 1 103 ? 18.955 3.392 -14.369 1.00 69.25 103 ARG A C 1
ATOM 781 O O . ARG A 1 103 ? 18.834 3.341 -15.590 1.00 69.25 103 ARG A O 1
ATOM 788 N N . ARG A 1 104 ? 19.323 4.505 -13.734 1.00 67.31 104 ARG A N 1
ATOM 789 C CA . ARG A 1 104 ? 19.729 5.740 -14.417 1.00 67.31 104 ARG A CA 1
ATOM 790 C C . ARG A 1 104 ? 21.225 5.805 -14.675 1.00 67.31 104 ARG A C 1
ATOM 792 O O . ARG A 1 104 ? 21.634 6.711 -15.393 1.00 67.31 104 ARG A O 1
ATOM 799 N N . ASP A 1 105 ? 22.006 4.895 -14.104 1.00 57.28 105 ASP A N 1
ATOM 800 C CA . ASP A 1 105 ? 23.435 4.800 -14.356 1.00 57.28 105 ASP A CA 1
ATOM 801 C C . ASP A 1 105 ? 23.664 4.104 -15.715 1.00 57.28 105 ASP A C 1
ATOM 803 O O . ASP A 1 105 ? 23.406 2.904 -15.840 1.00 57.28 105 ASP A O 1
ATOM 807 N N . PRO A 1 106 ? 24.092 4.833 -16.765 1.00 53.19 106 PRO A N 1
ATOM 808 C CA . PRO A 1 106 ? 24.351 4.249 -18.081 1.00 53.19 106 PRO A CA 1
ATOM 809 C C . PRO A 1 106 ? 25.535 3.268 -18.075 1.00 53.19 106 PRO A C 1
ATOM 811 O O . PRO A 1 106 ? 25.673 2.503 -19.029 1.00 53.19 106 PRO A O 1
ATOM 814 N N . ASP A 1 107 ? 26.349 3.267 -17.013 1.00 52.62 107 ASP A N 1
ATOM 815 C CA . ASP A 1 107 ? 27.458 2.338 -16.801 1.00 52.62 107 ASP A CA 1
ATOM 816 C C . ASP A 1 107 ? 27.075 1.159 -15.883 1.00 52.62 107 ASP A C 1
ATOM 818 O O . ASP A 1 107 ? 27.906 0.275 -15.639 1.00 52.62 107 ASP A O 1
ATOM 822 N N . ALA A 1 108 ? 25.820 1.087 -15.404 1.00 51.97 108 ALA A N 1
ATOM 823 C CA . ALA A 1 108 ? 25.333 -0.078 -14.674 1.00 51.97 108 ALA A CA 1
ATOM 824 C C . ALA A 1 108 ? 25.400 -1.308 -15.601 1.00 51.97 108 ALA A C 1
ATOM 826 O O . ALA A 1 108 ? 24.745 -1.335 -16.650 1.00 51.97 108 ALA A O 1
ATOM 827 N N . PRO A 1 109 ? 26.198 -2.340 -15.261 1.00 52.22 109 PRO A N 1
ATOM 828 C CA . PRO A 1 109 ? 26.363 -3.503 -16.119 1.00 52.22 109 PRO A CA 1
ATOM 829 C C . PRO A 1 109 ? 24.992 -4.126 -16.392 1.00 52.22 109 PRO A C 1
ATOM 831 O O . PRO A 1 109 ? 24.177 -4.222 -15.478 1.00 52.22 109 PRO A O 1
ATOM 834 N N . CYS A 1 110 ? 24.764 -4.530 -17.649 1.00 51.38 110 CYS A N 1
ATOM 835 C CA . CYS A 1 110 ? 23.553 -5.115 -18.250 1.00 51.38 110 CYS A CA 1
ATOM 836 C C . CYS A 1 110 ? 23.018 -6.394 -17.550 1.00 51.38 110 CYS A C 1
ATOM 838 O O . CYS A 1 110 ? 22.754 -7.415 -18.183 1.00 51.38 110 CYS A O 1
ATOM 840 N N . CYS A 1 111 ? 22.847 -6.363 -16.233 1.00 53.16 111 CYS A N 1
ATOM 841 C CA . CYS A 1 111 ? 22.471 -7.466 -15.359 1.00 53.16 111 CYS A CA 1
ATOM 842 C C . CYS A 1 111 ? 20.952 -7.686 -15.287 1.00 53.16 111 CYS A C 1
ATOM 844 O O . CYS A 1 111 ? 20.482 -8.379 -14.385 1.00 53.16 111 CYS A O 1
ATOM 846 N N . GLU A 1 112 ? 20.165 -7.174 -16.243 1.00 48.38 112 GLU A N 1
ATOM 847 C CA . GLU A 1 112 ? 18.749 -7.560 -16.359 1.00 48.38 112 GLU A CA 1
ATOM 848 C C . GLU A 1 112 ? 18.590 -9.080 -16.554 1.00 48.38 112 GLU A C 1
ATOM 850 O O . GLU A 1 112 ? 17.603 -9.658 -16.098 1.00 48.38 112 GLU A O 1
ATOM 855 N N . ALA A 1 113 ? 19.583 -9.754 -17.150 1.00 45.12 113 ALA A N 1
ATOM 856 C CA . ALA A 1 113 ? 19.591 -11.211 -17.281 1.00 45.12 113 ALA A CA 1
ATOM 857 C C . ALA A 1 113 ? 19.905 -11.940 -15.955 1.00 45.12 113 ALA A C 1
ATOM 859 O O . ALA A 1 113 ? 19.296 -12.967 -15.666 1.00 45.12 113 ALA A O 1
ATOM 860 N N . GLY A 1 114 ? 20.795 -11.395 -15.115 1.00 42.22 114 GLY A N 1
ATOM 861 C CA . GLY A 1 114 ? 21.207 -12.015 -13.847 1.00 42.22 114 GLY A CA 1
ATOM 862 C C . GLY A 1 114 ? 20.144 -11.944 -12.747 1.00 42.22 114 GLY A C 1
ATOM 863 O O . GLY A 1 114 ? 20.000 -12.882 -11.961 1.00 42.22 114 GLY A O 1
ATOM 864 N N . ALA A 1 115 ? 19.348 -10.868 -12.728 1.00 46.94 115 ALA A N 1
ATOM 865 C CA . ALA A 1 115 ? 18.256 -10.697 -11.768 1.00 46.94 115 ALA A CA 1
ATOM 866 C C . ALA A 1 115 ? 17.107 -11.700 -11.986 1.00 46.94 115 ALA A C 1
ATOM 868 O O . ALA A 1 115 ? 16.449 -12.100 -11.028 1.00 46.94 115 ALA A O 1
ATOM 869 N N . ARG A 1 116 ? 16.879 -12.148 -13.232 1.00 52.00 116 ARG A N 1
ATOM 870 C CA . ARG A 1 116 ? 15.858 -13.161 -13.558 1.00 52.00 116 ARG A CA 1
ATOM 871 C C . ARG A 1 116 ? 16.341 -14.599 -13.348 1.00 52.00 116 ARG A C 1
ATOM 873 O O . ARG A 1 116 ? 15.508 -15.483 -13.178 1.00 52.00 116 ARG A O 1
ATOM 880 N N . SER A 1 117 ? 17.654 -14.843 -13.358 1.00 49.62 117 SER A N 1
ATOM 881 C CA . SER A 1 117 ? 18.241 -16.193 -13.346 1.00 49.62 117 SER A CA 1
ATOM 882 C C . SER A 1 117 ? 18.889 -16.612 -12.017 1.00 49.62 117 SER A C 1
ATOM 884 O O . SER A 1 117 ? 19.535 -17.658 -11.969 1.00 49.62 117 SER A O 1
ATOM 886 N N . GLN A 1 118 ? 18.748 -15.827 -10.936 1.00 48.59 118 GLN A N 1
ATOM 887 C CA . GLN A 1 118 ? 19.431 -16.062 -9.647 1.00 48.59 118 GLN A CA 1
ATOM 888 C C . GLN A 1 118 ? 20.950 -16.306 -9.799 1.00 48.59 118 GLN A C 1
ATOM 890 O O . GLN A 1 118 ? 21.538 -17.131 -9.102 1.00 48.59 118 GLN A O 1
ATOM 895 N N . GLY A 1 119 ? 21.598 -15.612 -10.741 1.00 49.97 119 GLY A N 1
ATOM 896 C CA . GLY A 1 119 ? 23.049 -15.691 -10.934 1.00 49.97 119 GLY A CA 1
ATOM 897 C C . GLY A 1 119 ? 23.582 -17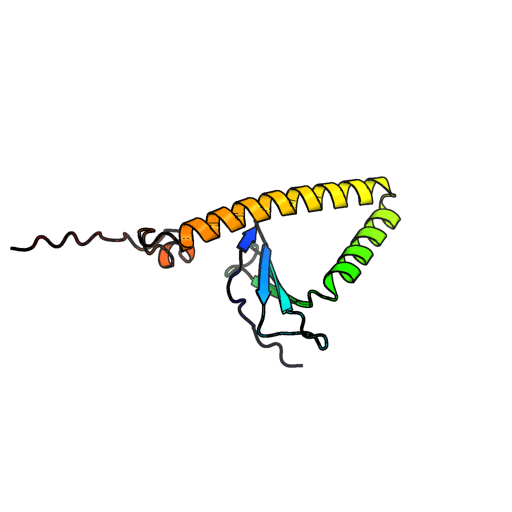.032 -11.456 1.00 49.97 119 GLY A C 1
ATOM 898 O O . GLY A 1 119 ? 24.784 -17.272 -11.356 1.00 49.97 119 GLY A O 1
ATOM 899 N N . ARG A 1 120 ? 22.734 -17.917 -12.000 1.00 48.59 120 ARG A N 1
ATOM 900 C CA . ARG A 1 120 ? 23.181 -19.253 -12.433 1.00 48.59 120 ARG A CA 1
ATOM 901 C C . ARG A 1 120 ? 23.831 -19.303 -13.811 1.00 48.59 120 ARG A C 1
ATOM 903 O O . ARG A 1 120 ? 24.587 -20.231 -14.077 1.00 48.59 120 ARG A O 1
ATOM 910 N N . GLU A 1 121 ? 23.590 -18.318 -14.664 1.00 49.03 121 GLU A N 1
ATOM 911 C CA . GLU A 1 121 ? 24.157 -18.255 -16.010 1.00 49.03 121 GLU A CA 1
ATOM 912 C C . GLU A 1 121 ? 24.430 -16.784 -16.350 1.00 49.03 121 GLU A C 1
ATOM 914 O O . GLU A 1 121 ? 23.694 -15.913 -15.896 1.00 49.03 121 GLU A O 1
ATOM 919 N N . HIS A 1 122 ? 25.473 -16.519 -17.140 1.00 49.34 122 HIS A N 1
ATOM 920 C CA . HIS A 1 122 ? 25.976 -15.210 -17.599 1.00 49.34 122 HIS A CA 1
ATOM 921 C C . HIS A 1 122 ? 27.122 -14.603 -16.768 1.00 49.34 122 HIS A C 1
ATOM 923 O O . HIS A 1 122 ? 26.955 -13.716 -15.935 1.00 49.34 122 HIS A O 1
ATOM 929 N N . THR A 1 123 ? 28.347 -15.006 -17.109 1.00 46.56 123 THR A N 1
ATOM 930 C CA . THR A 1 123 ? 29.504 -14.112 -17.029 1.00 46.56 123 THR A CA 1
ATOM 931 C C . THR A 1 123 ? 29.336 -13.026 -18.093 1.00 46.56 123 THR A C 1
ATOM 933 O O . THR A 1 123 ? 29.426 -13.297 -19.290 1.00 46.56 123 THR A O 1
ATOM 936 N N . CYS A 1 124 ? 29.083 -11.785 -17.677 1.00 52.12 124 CYS A N 1
ATOM 937 C CA . CYS A 1 124 ? 29.163 -10.626 -18.565 1.00 52.12 124 CYS A CA 1
ATOM 938 C C . CYS A 1 124 ? 30.630 -10.444 -18.980 1.00 52.12 124 CYS A C 1
ATOM 940 O O . CYS A 1 124 ? 31.409 -9.769 -18.307 1.00 52.12 124 CYS A O 1
ATOM 942 N N . GLY A 1 125 ? 31.037 -11.121 -20.055 1.00 45.03 125 GLY A N 1
ATOM 943 C CA . GLY A 1 125 ? 32.358 -10.977 -20.645 1.00 45.03 125 GLY A CA 1
ATOM 944 C C . GLY A 1 125 ? 32.543 -9.544 -21.125 1.00 45.03 125 GLY A C 1
ATOM 945 O O . GLY A 1 125 ? 31.961 -9.136 -22.125 1.00 45.03 125 GLY A O 1
ATOM 946 N N . ARG A 1 126 ? 33.361 -8.775 -20.407 1.00 42.59 126 ARG A N 1
ATOM 947 C CA . ARG A 1 126 ? 33.871 -7.483 -20.862 1.00 42.59 126 ARG A CA 1
ATOM 948 C C . ARG A 1 126 ? 34.732 -7.758 -22.097 1.00 42.59 126 ARG A C 1
ATOM 950 O O . ARG A 1 126 ? 35.893 -8.132 -21.961 1.00 42.59 126 ARG A O 1
ATOM 957 N N . SER A 1 127 ? 34.179 -7.618 -23.301 1.00 43.69 127 SER A N 1
ATOM 958 C CA . SER A 1 127 ? 34.993 -7.579 -24.515 1.00 43.69 127 SER A CA 1
ATOM 959 C C . SER A 1 127 ? 35.768 -6.263 -24.508 1.00 43.69 127 SER A C 1
ATOM 961 O O . SER A 1 127 ? 35.331 -5.261 -25.072 1.00 43.69 127 SER A O 1
ATOM 963 N N . THR A 1 128 ? 36.917 -6.234 -23.837 1.00 41.34 128 THR A N 1
ATOM 964 C CA . THR A 1 128 ? 37.953 -5.248 -24.139 1.00 41.34 128 THR A CA 1
ATOM 965 C C . THR A 1 128 ? 38.499 -5.601 -25.517 1.00 41.34 128 THR A C 1
ATOM 967 O O . THR A 1 128 ? 39.465 -6.350 -25.644 1.00 41.34 128 THR A O 1
ATOM 970 N N . GLY A 1 129 ? 37.816 -5.131 -26.560 1.00 36.06 129 GLY A N 1
ATOM 971 C CA . GLY A 1 129 ? 38.375 -5.093 -27.900 1.00 36.06 129 GLY A CA 1
ATOM 972 C C . GLY A 1 129 ? 39.537 -4.111 -27.895 1.00 36.06 129 GLY A C 1
ATOM 973 O O . GLY A 1 129 ? 39.322 -2.902 -27.873 1.00 36.06 129 GLY A O 1
ATOM 974 N N . SER A 1 130 ? 40.762 -4.630 -27.874 1.00 34.00 130 SER A N 1
ATOM 975 C CA . SER A 1 130 ? 41.938 -3.870 -28.288 1.00 34.00 130 SER A CA 1
ATOM 976 C C . SER A 1 130 ? 41.769 -3.504 -29.766 1.00 34.00 130 SER A C 1
ATOM 978 O O . SER A 1 130 ? 41.538 -4.413 -30.569 1.00 34.00 130 SER A O 1
ATOM 980 N N . PRO A 1 131 ? 41.876 -2.227 -30.167 1.00 45.09 131 PRO A N 1
ATOM 981 C CA . PRO A 1 131 ? 42.168 -1.916 -31.550 1.00 45.09 131 PRO A CA 1
ATOM 982 C C . PRO A 1 131 ? 43.642 -2.246 -31.818 1.00 45.09 131 PRO A C 1
ATOM 984 O O . PRO A 1 131 ? 44.501 -2.033 -30.961 1.00 45.09 131 PRO A O 1
ATOM 987 N N . SER A 1 132 ? 43.853 -2.834 -32.991 1.00 41.44 132 SER A N 1
ATOM 988 C CA . SER A 1 132 ? 45.116 -3.278 -33.590 1.00 41.44 132 SER A CA 1
ATOM 989 C C . SER A 1 132 ? 46.266 -2.279 -33.497 1.00 41.44 132 SER A C 1
ATOM 991 O O . SER A 1 132 ? 45.998 -1.063 -33.622 1.00 41.44 132 SER A O 1
#

Foldseek 3Di:
DDPDPDDAPDWDDDPFKTWHWHQPDADPVNATWIWIWGWQPPDVVTDIDTDTHGPVCVVVVVVVVLVVQCVVPNPVSSVVVVVVVVVVVVVSVVVVVVVVVLVPPPPNPPCPVCVVVVNPDDDPDPPPDDDD

Secondary structure (DSSP, 8-state):
--------S--EEETTEEEEEESSS--TTSPPEEEEEEEETTSSSPEEEEEEEETTTHHHHHHHHHHHHHHHH-HHHHHHHHHHHHHHHHHHHHHHHHHHHHHH-TTS--THHHHHTTTSS-----------